Protein AF-A0A7K0SLW2-F1 (afdb_monomer_lite)

Structure (mmCIF, N/CA/C/O backbone):
data_AF-A0A7K0SLW2-F1
#
_entry.id   AF-A0A7K0SLW2-F1
#
loop_
_atom_site.group_PDB
_atom_site.id
_atom_site.type_symbol
_atom_site.label_atom_id
_atom_site.label_alt_id
_atom_site.label_comp_id
_atom_site.label_asym_id
_atom_site.label_entity_id
_atom_site.label_seq_id
_atom_site.pdbx_PDB_ins_code
_atom_site.Cartn_x
_atom_site.Cartn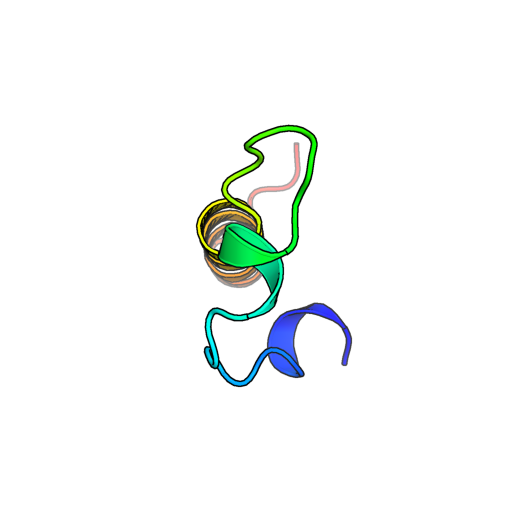_y
_atom_site.Cartn_z
_atom_site.occupancy
_atom_site.B_iso_or_equiv
_atom_site.auth_seq_id
_atom_site.auth_comp_id
_atom_site.auth_asym_id
_atom_site.auth_atom_id
_atom_site.pdbx_PDB_model_num
ATOM 1 N N . GLU A 1 1 ? -4.051 -11.464 9.109 1.00 65.50 1 GLU A N 1
ATOM 2 C CA . GLU A 1 1 ? -2.777 -11.672 8.384 1.00 65.50 1 GLU A CA 1
ATOM 3 C C . GLU A 1 1 ? -2.678 -11.017 6.996 1.00 65.50 1 GLU A C 1
ATOM 5 O O . GLU A 1 1 ? -1.672 -10.377 6.752 1.00 65.50 1 GLU A O 1
ATOM 10 N N . GLY A 1 2 ? -3.646 -11.128 6.072 1.00 83.56 2 GLY A N 1
ATOM 11 C CA . GLY A 1 2 ? -3.458 -10.733 4.653 1.00 83.56 2 GLY A CA 1
ATOM 12 C C . GLY A 1 2 ? -2.888 -9.325 4.381 1.00 83.56 2 GLY A C 1
ATOM 13 O O . GLY A 1 2 ? -1.755 -9.183 3.935 1.00 83.56 2 GLY A O 1
ATOM 14 N N . VAL A 1 3 ? -3.652 -8.271 4.666 1.00 90.75 3 VAL A N 1
ATOM 15 C CA . VAL A 1 3 ? -3.278 -6.872 4.355 1.00 90.75 3 VAL A CA 1
ATOM 16 C C . VAL A 1 3 ? -2.091 -6.367 5.194 1.00 90.75 3 VAL A C 1
ATOM 18 O O . VAL A 1 3 ? -1.274 -5.566 4.732 1.00 90.75 3 VAL A O 1
ATOM 21 N N . TRP A 1 4 ? -1.958 -6.880 6.417 1.00 91.94 4 TRP A N 1
ATOM 22 C CA . TRP A 1 4 ? -0.896 -6.515 7.360 1.00 91.94 4 TRP A CA 1
ATOM 23 C C . TRP A 1 4 ? 0.453 -7.171 7.049 1.00 91.94 4 TRP A C 1
ATOM 25 O O . TRP A 1 4 ? 1.481 -6.713 7.539 1.00 91.94 4 TRP A O 1
ATOM 35 N N . ARG A 1 5 ? 0.480 -8.174 6.165 1.00 93.12 5 ARG A N 1
ATOM 36 C CA . ARG A 1 5 ? 1.721 -8.748 5.624 1.00 93.12 5 ARG A CA 1
ATOM 37 C C . ARG A 1 5 ? 2.404 -7.867 4.586 1.00 93.12 5 ARG A C 1
ATOM 39 O O . ARG A 1 5 ? 3.571 -8.096 4.278 1.00 93.12 5 ARG A O 1
ATOM 46 N N . CYS A 1 6 ? 1.713 -6.865 4.044 1.00 94.12 6 CYS A N 1
ATOM 47 C CA . CYS A 1 6 ? 2.323 -5.938 3.101 1.00 94.12 6 CYS A CA 1
ATOM 48 C C . CYS A 1 6 ? 3.423 -5.110 3.790 1.00 94.12 6 CYS A C 1
ATOM 50 O O . CYS A 1 6 ? 3.125 -4.289 4.661 1.00 94.12 6 CYS A O 1
ATOM 52 N N . ARG A 1 7 ? 4.675 -5.317 3.352 1.00 93.56 7 ARG A N 1
ATOM 53 C CA . ARG A 1 7 ? 5.899 -4.633 3.817 1.00 93.56 7 ARG A CA 1
ATOM 54 C C . ARG A 1 7 ? 6.240 -3.360 3.041 1.00 93.56 7 ARG A C 1
ATOM 56 O O . ARG A 1 7 ? 7.294 -2.783 3.272 1.00 93.56 7 ARG A O 1
ATOM 63 N N . THR A 1 8 ? 5.364 -2.927 2.135 1.00 92.38 8 THR A N 1
ATOM 64 C CA . THR A 1 8 ? 5.526 -1.648 1.429 1.00 92.38 8 THR A CA 1
ATOM 65 C C . THR A 1 8 ? 6.802 -1.605 0.567 1.00 92.38 8 THR A C 1
ATOM 67 O O . THR A 1 8 ? 7.475 -0.591 0.485 1.00 92.38 8 THR A O 1
ATOM 70 N N . THR A 1 9 ? 7.142 -2.722 -0.089 1.00 93.88 9 THR A N 1
ATOM 71 C CA . THR A 1 9 ? 8.295 -2.838 -1.013 1.00 93.88 9 THR A CA 1
ATOM 72 C C . THR A 1 9 ? 7.987 -2.320 -2.427 1.00 93.88 9 THR A C 1
ATOM 74 O O . THR A 1 9 ? 8.873 -2.269 -3.261 1.00 93.88 9 THR A O 1
ATOM 77 N N . PHE A 1 10 ? 6.733 -1.955 -2.718 1.00 92.62 10 PHE A N 1
ATOM 78 C CA . PHE A 1 10 ? 6.253 -1.365 -3.984 1.00 92.62 10 PHE A CA 1
ATOM 79 C C . PHE A 1 10 ? 6.404 -2.178 -5.282 1.00 92.62 10 PHE A C 1
ATOM 81 O O . PHE A 1 10 ? 5.717 -1.860 -6.249 1.00 92.62 10 PHE A O 1
ATOM 88 N N . ASN A 1 11 ? 7.129 -3.300 -5.271 1.00 93.81 11 ASN A N 1
ATOM 89 C CA . ASN A 1 11 ? 7.287 -4.192 -6.429 1.00 93.81 11 ASN A CA 1
ATOM 90 C C . ASN A 1 11 ? 5.966 -4.579 -7.117 1.00 93.81 11 ASN A C 1
ATOM 92 O O . ASN A 1 11 ? 5.930 -4.781 -8.325 1.00 93.81 11 ASN A O 1
ATOM 96 N N . CYS A 1 12 ? 4.868 -4.708 -6.366 1.00 94.31 12 CYS A N 1
ATOM 97 C CA . CYS A 1 12 ? 3.580 -5.105 -6.932 1.00 94.31 12 CYS A CA 1
ATOM 98 C C . CYS A 1 12 ? 2.960 -4.048 -7.860 1.00 94.31 12 CYS A C 1
ATOM 100 O O . CYS A 1 12 ? 2.277 -4.427 -8.808 1.00 94.31 12 CYS A O 1
ATOM 102 N N . THR A 1 13 ? 3.193 -2.755 -7.622 1.00 94.38 13 THR A N 1
ATOM 103 C CA . THR A 1 13 ? 2.656 -1.682 -8.475 1.00 94.38 13 THR A CA 1
ATOM 104 C C . THR A 1 13 ? 3.410 -1.612 -9.801 1.00 94.38 13 THR A C 1
ATOM 106 O O . THR A 1 13 ? 2.776 -1.553 -10.849 1.00 94.38 13 THR A O 1
ATOM 109 N N . GLU A 1 14 ? 4.741 -1.718 -9.776 1.00 93.25 14 GLU A N 1
ATOM 110 C CA . GLU A 1 14 ? 5.569 -1.730 -10.994 1.00 93.25 14 GLU A CA 1
ATOM 111 C C . GLU A 1 14 ? 5.392 -3.013 -11.813 1.00 93.25 14 GLU A C 1
ATOM 113 O O . GLU A 1 14 ? 5.379 -2.980 -13.040 1.00 93.25 14 GLU A O 1
ATOM 118 N N . ALA A 1 15 ? 5.193 -4.153 -11.147 1.00 95.69 15 ALA A N 1
ATOM 119 C CA . ALA A 1 15 ? 4.990 -5.430 -11.822 1.00 95.69 15 ALA A CA 1
ATOM 120 C C . ALA A 1 15 ? 3.603 -5.571 -12.469 1.00 95.69 15 ALA A C 1
ATOM 122 O O . ALA A 1 15 ? 3.372 -6.545 -13.186 1.00 95.69 15 ALA A O 1
ATOM 123 N N . CYS A 1 16 ? 2.645 -4.676 -12.192 1.00 95.50 16 CYS A N 1
ATOM 124 C CA . CYS A 1 16 ? 1.274 -4.871 -12.648 1.00 95.50 16 CYS A CA 1
ATOM 125 C C . CYS A 1 16 ? 1.111 -4.479 -14.129 1.00 95.50 16 CYS A C 1
ATOM 127 O O . CYS A 1 16 ? 1.061 -3.289 -14.442 1.00 95.50 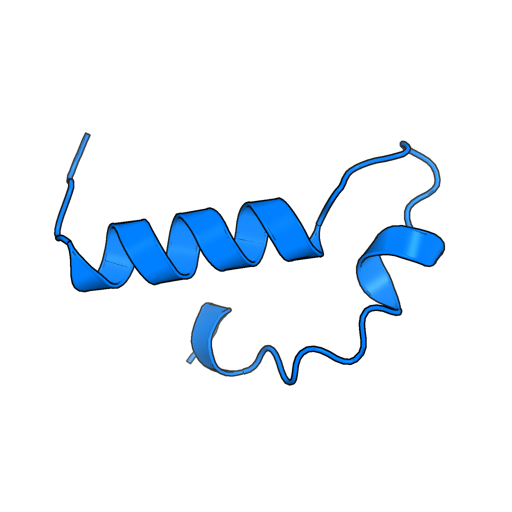16 CYS A O 1
ATOM 129 N N . PRO A 1 17 ? 0.873 -5.435 -15.049 1.00 96.12 17 PRO A N 1
ATOM 130 C CA . PRO A 1 17 ? 0.740 -5.135 -16.480 1.00 96.12 17 PRO A CA 1
ATOM 131 C C . PRO A 1 17 ? -0.545 -4.365 -16.815 1.00 96.12 17 PRO A C 1
ATOM 133 O O . PRO A 1 17 ? -0.725 -3.896 -17.932 1.00 96.12 17 PRO A O 1
ATOM 136 N N . ARG A 1 18 ? -1.468 -4.260 -15.852 1.00 95.62 18 ARG A N 1
ATOM 137 C CA . ARG A 1 18 ? -2.745 -3.551 -15.987 1.00 95.62 18 ARG A CA 1
ATOM 138 C C . ARG A 1 18 ? -2.676 -2.103 -15.491 1.00 95.62 18 ARG A C 1
ATOM 140 O O . ARG A 1 18 ? -3.709 -1.447 -15.460 1.00 95.62 18 ARG A O 1
ATOM 147 N N . GLY A 1 19 ? -1.505 -1.633 -15.046 1.00 92.75 19 GLY A N 1
ATOM 148 C CA . GLY A 1 19 ? -1.340 -0.283 -14.496 1.00 92.75 19 GLY A CA 1
ATOM 149 C C . GLY A 1 19 ? -2.136 -0.047 -13.210 1.00 92.75 19 GLY A C 1
ATOM 150 O O . GLY A 1 19 ? -2.541 1.075 -12.925 1.00 92.75 19 GLY A O 1
ATOM 151 N N . ILE A 1 20 ? -2.419 -1.108 -12.449 1.00 95.25 20 ILE A N 1
ATOM 152 C CA . ILE A 1 20 ? -3.172 -0.994 -11.199 1.00 95.25 20 ILE A CA 1
ATOM 153 C C . ILE A 1 20 ? -2.230 -0.502 -10.106 1.00 95.25 20 ILE A C 1
ATOM 155 O O . ILE A 1 20 ? -1.191 -1.107 -9.847 1.00 95.25 20 ILE A O 1
ATOM 159 N N . GLU A 1 21 ? -2.649 0.538 -9.392 1.00 94.62 21 GLU A N 1
ATOM 160 C CA . GLU A 1 21 ? -1.963 1.027 -8.197 1.00 94.62 21 GLU A CA 1
ATOM 161 C C . GLU A 1 21 ? -2.214 0.094 -6.994 1.00 94.62 21 GLU A C 1
ATOM 163 O O . GLU A 1 21 ? -2.949 0.418 -6.059 1.00 94.62 21 GLU A O 1
ATOM 168 N N . ILE A 1 22 ? -1.619 -1.105 -7.008 1.00 94.81 22 ILE A N 1
ATOM 169 C CA . ILE A 1 22 ? -1.862 -2.149 -5.994 1.00 94.81 22 ILE A CA 1
ATOM 170 C C . ILE A 1 22 ? -1.523 -1.650 -4.583 1.00 94.81 22 ILE A C 1
ATOM 172 O O . ILE A 1 22 ? -2.254 -1.917 -3.629 1.00 94.81 22 ILE A O 1
ATOM 176 N N . THR A 1 23 ? -0.436 -0.898 -4.423 1.00 94.56 23 THR A N 1
ATOM 177 C CA . THR A 1 23 ? -0.032 -0.339 -3.122 1.00 94.56 23 THR A CA 1
ATOM 178 C C . THR A 1 23 ? -1.041 0.655 -2.556 1.00 94.56 23 THR A C 1
ATOM 180 O O . THR A 1 23 ? -1.275 0.666 -1.342 1.00 94.56 23 THR A O 1
ATOM 183 N N . LYS A 1 24 ? -1.679 1.448 -3.420 1.00 94.31 24 LYS A N 1
ATOM 184 C CA . LYS A 1 24 ? -2.743 2.379 -3.040 1.00 94.31 24 LYS A CA 1
ATOM 185 C C . LYS A 1 24 ? -3.983 1.620 -2.585 1.00 94.31 24 LYS A C 1
ATOM 187 O O . LYS A 1 24 ? -4.448 1.852 -1.475 1.00 94.31 24 LYS A O 1
ATOM 192 N N . ALA A 1 25 ? -4.413 0.621 -3.354 1.00 94.25 25 ALA A N 1
ATOM 193 C CA . ALA A 1 25 ? -5.534 -0.239 -2.978 1.00 94.25 25 ALA A CA 1
ATOM 194 C C . ALA A 1 25 ? -5.296 -0.945 -1.629 1.00 94.25 25 ALA A C 1
ATOM 196 O O . ALA A 1 25 ? -6.170 -0.973 -0.767 1.00 94.25 25 ALA A O 1
ATOM 197 N N . ILE A 1 26 ? -4.086 -1.465 -1.386 1.00 94.44 26 ILE A N 1
ATOM 198 C CA . ILE A 1 26 ? -3.741 -2.063 -0.085 1.00 94.44 26 ILE A CA 1
ATOM 199 C C . ILE A 1 26 ? -3.840 -1.025 1.044 1.00 94.44 26 ILE A C 1
ATOM 201 O O . ILE A 1 26 ? -4.288 -1.359 2.140 1.00 94.44 26 ILE A O 1
ATOM 205 N N . SER A 1 27 ? -3.436 0.222 0.796 1.00 93.06 27 SER A N 1
ATOM 206 C CA . SER A 1 27 ? -3.506 1.308 1.783 1.00 93.06 27 SER A CA 1
ATOM 207 C C . SER A 1 27 ? -4.948 1.700 2.102 1.00 93.06 27 SER A C 1
ATOM 209 O 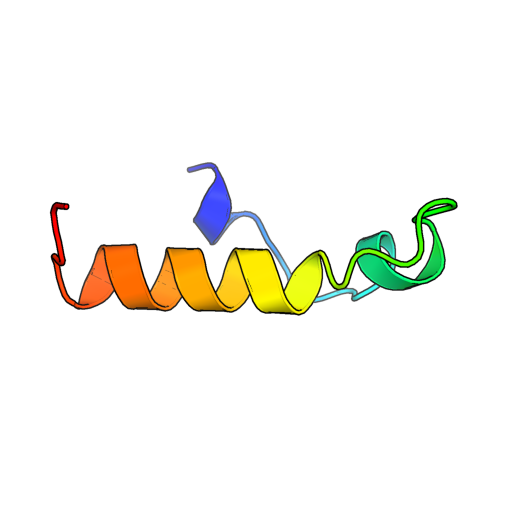O . SER A 1 27 ? -5.290 1.854 3.273 1.00 93.06 27 SER A O 1
ATOM 211 N N . GLU A 1 28 ? -5.810 1.766 1.090 1.00 93.50 28 GLU A N 1
ATOM 212 C CA . GLU A 1 28 ? -7.249 1.995 1.258 1.00 93.50 28 GLU A CA 1
ATOM 213 C C . GLU A 1 28 ? -7.889 0.879 2.091 1.00 93.50 28 GLU A C 1
ATOM 215 O O . GLU A 1 28 ? -8.647 1.153 3.018 1.00 93.50 28 GLU A O 1
ATOM 220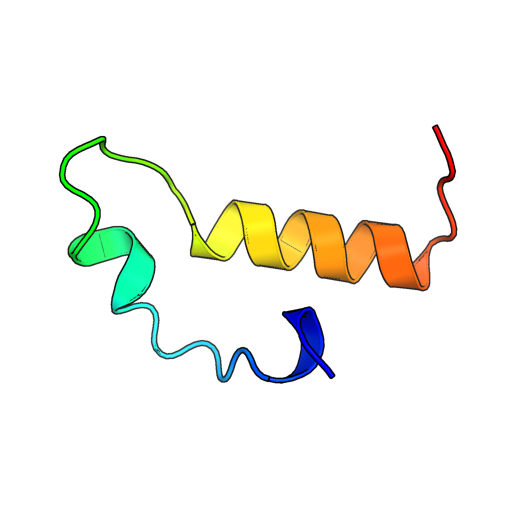 N N . VAL A 1 29 ? -7.520 -0.383 1.846 1.00 93.00 29 VAL A N 1
ATOM 221 C CA . VAL A 1 29 ? -8.018 -1.508 2.649 1.00 93.00 29 VAL A CA 1
ATOM 222 C C . VAL A 1 29 ? -7.473 -1.462 4.080 1.00 93.00 29 VAL A C 1
ATOM 224 O O . VAL A 1 29 ? -8.229 -1.728 5.015 1.00 93.00 29 VAL A O 1
ATOM 227 N N . LYS A 1 30 ? -6.201 -1.091 4.299 1.00 92.12 30 LYS A N 1
ATOM 228 C CA . LYS A 1 30 ? -5.654 -0.867 5.655 1.00 92.12 30 LYS A CA 1
ATOM 229 C C . LYS A 1 30 ? -6.485 0.174 6.404 1.00 92.12 30 LYS A C 1
ATOM 231 O O . LYS A 1 30 ? -6.905 -0.084 7.530 1.00 92.12 30 LYS A O 1
ATOM 236 N N . GLN A 1 31 ? -6.755 1.311 5.762 1.00 91.94 31 GLN A N 1
ATOM 237 C CA . GLN A 1 31 ? -7.563 2.385 6.335 1.00 91.94 31 GLN A CA 1
ATOM 238 C C . GLN A 1 31 ? -8.990 1.925 6.619 1.00 91.94 31 GLN A C 1
ATOM 240 O O . GLN A 1 31 ? -9.447 2.104 7.739 1.00 91.94 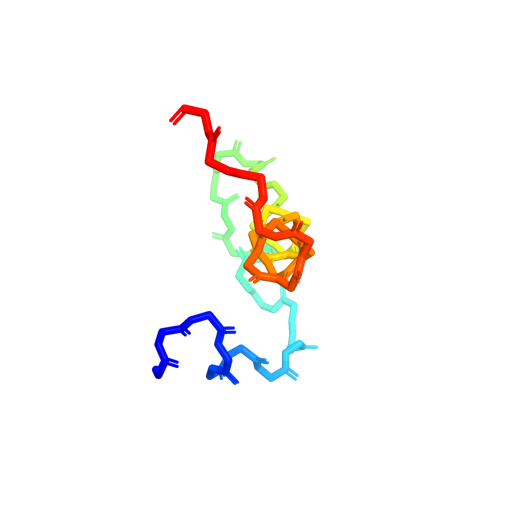31 GLN A O 1
ATOM 245 N N . ALA A 1 32 ? -9.655 1.270 5.665 1.00 92.19 32 ALA A N 1
ATOM 246 C CA . ALA A 1 32 ? -11.009 0.744 5.836 1.00 92.19 32 ALA A CA 1
ATOM 247 C C . ALA A 1 32 ? -11.102 -0.295 6.966 1.00 92.19 32 ALA A C 1
ATOM 249 O O . ALA A 1 32 ? -12.095 -0.349 7.690 1.00 92.19 32 ALA A O 1
ATOM 250 N N . THR A 1 33 ? -10.047 -1.096 7.151 1.00 90.00 33 THR A N 1
ATOM 251 C CA . THR A 1 33 ? -9.967 -2.087 8.235 1.00 90.00 33 THR A CA 1
ATOM 252 C C . THR A 1 33 ? -9.863 -1.411 9.604 1.00 90.00 33 THR A C 1
ATOM 254 O O . THR A 1 33 ? -10.449 -1.902 10.563 1.00 90.00 33 THR A O 1
ATOM 257 N N . ILE A 1 34 ? -9.139 -0.290 9.701 1.00 89.62 34 ILE A N 1
ATOM 258 C CA . ILE A 1 34 ? -9.004 0.484 10.946 1.00 89.62 34 ILE A CA 1
ATOM 259 C C . ILE A 1 34 ? -10.261 1.315 11.220 1.00 89.62 34 ILE A C 1
ATOM 261 O O . ILE A 1 34 ? -10.741 1.347 12.348 1.00 89.62 34 ILE A O 1
ATOM 265 N N . SER A 1 35 ? -10.797 1.990 10.201 1.00 87.31 35 SER A N 1
ATOM 266 C CA . SER A 1 35 ? -11.957 2.875 10.337 1.00 87.31 35 SER A CA 1
ATOM 267 C C . SER A 1 35 ? -13.280 2.120 10.471 1.00 87.31 35 SER A C 1
ATOM 269 O O . SER A 1 35 ? -14.294 2.729 10.800 1.00 87.31 35 SER A O 1
ATOM 271 N N . GLY A 1 36 ? -13.287 0.804 10.235 1.00 78.00 36 GLY A N 1
ATOM 272 C CA . GLY A 1 36 ? -14.459 -0.046 10.428 1.00 78.00 36 GLY A CA 1
ATOM 273 C C . G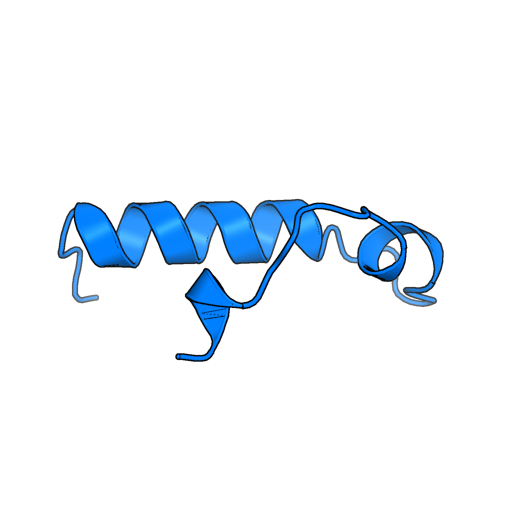LY A 1 36 ? -15.593 0.229 9.441 1.00 78.00 36 GLY A C 1
ATOM 274 O O . GLY A 1 36 ? -16.733 -0.144 9.716 1.00 78.00 36 GLY A O 1
ATOM 275 N N . VAL A 1 37 ? -15.308 0.866 8.297 1.00 67.62 37 VAL A N 1
ATOM 276 C CA . VAL A 1 37 ? -16.318 1.163 7.272 1.00 67.62 37 VAL A CA 1
ATOM 277 C C . VAL A 1 37 ? -16.737 -0.145 6.600 1.00 67.62 37 VAL A C 1
ATOM 279 O O . VAL A 1 37 ? -16.151 -0.587 5.612 1.00 67.62 37 VAL A O 1
ATOM 282 N N . ARG A 1 38 ? -17.761 -0.788 7.166 1.00 63.22 38 ARG A N 1
ATOM 283 C CA . ARG A 1 38 ? -18.543 -1.815 6.482 1.00 63.22 38 ARG A CA 1
ATOM 284 C C . ARG A 1 38 ? -19.444 -1.103 5.478 1.00 63.22 38 ARG A C 1
ATOM 286 O O . ARG A 1 38 ? -20.335 -0.361 5.883 1.00 63.22 38 ARG A O 1
ATOM 293 N N . ARG A 1 39 ? -19.161 -1.288 4.188 1.00 61.53 39 ARG A N 1
ATOM 294 C CA . ARG A 1 39 ? -20.194 -1.125 3.160 1.00 61.53 39 ARG A CA 1
ATOM 295 C C . ARG A 1 39 ? -21.173 -2.285 3.239 1.00 61.53 39 ARG A C 1
ATOM 297 O O . ARG A 1 39 ? -20.715 -3.392 3.609 1.00 61.53 39 ARG A O 1
#

pLDDT: mean 89.7, std 9.18, range [61.53, 96.12]

Radius of gyration: 11.12 Å; chains: 1; bounding box: 28×14×27 Å

Secondary structure (DSSP, 8-state):
-TGGG-----HHHHT-TT---HHHHHHHHHHHHHHT---

Foldseek 3Di:
DPLVPDPPPQPVCVPDPVNDSVVVVSVVVVVCVVVVDDD

Sequence (39 aa):
EGVWRCRTTFNCTEACPRGIEITKAISEVKQATISGVRR